Protein AF-A0A2V6MSH1-F1 (afdb_monomer_lite)

Sequence (166 aa):
IELVVDKIVDLVSDIAHSAEVSGLLFCRCKALLRRPEATLDPEPKINSFGDVYLERKGWHQIWIHQFLRVKVLRFLFGQMPERIASAKLMDALKDQVPKLPEHRLFVTRENFAIFGESTHKGTINRNCYESIKRTKIELPKWFQKPNDKYVTLGKLEGQSITTQSR

Foldseek 3Di:
DAFLVVVVVVVVVQVVPDQQEQFEAQFDFDCCVPPVVQFWDPDWDATPVRWTKTWTQFCVPVVRTPDGHVVVVCQQVVQDDPDDPDPVVSVVSRVVDGDDNSNTYIYTPFHRDKDWDQDDPPAGAPQNQVVCVVDPDDDDPRHPDHDDDTGITHDHPPDDPPPPDD

Radius of gyration: 17.33 Å; chains: 1; bounding box: 47×41×42 Å

Secondary structure (DSSP, 8-state):
-EE-HHHHHHHHHHHHH-SS--EEES---THHHH-HHHHEEEEEEE-TTSPEEEEESS-TTGGG-SEE-HHHHHHHHHTS-S--S-GGGHHHHGGGSPPPTTS-EEEESS--EEEEP-EETTEEPHHHHHHHHTTTPPPPGGGSS--S---EE---TT--------

Structure (mmCIF, N/CA/C/O backbone):
data_AF-A0A2V6MSH1-F1
#
_entry.id   AF-A0A2V6MSH1-F1
#
loop_
_atom_site.group_PDB
_atom_site.id
_atom_site.type_symbol
_atom_site.label_atom_id
_atom_site.label_alt_id
_atom_site.label_comp_id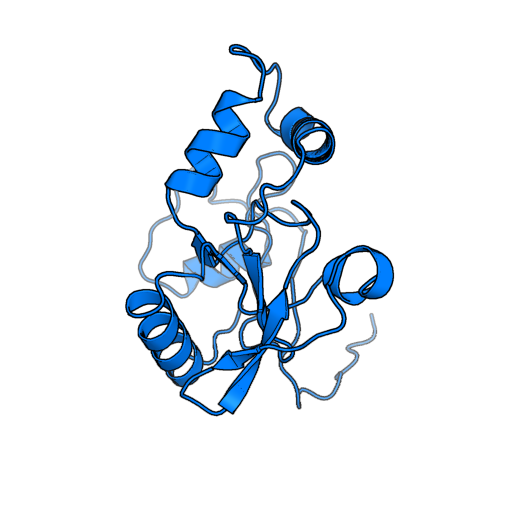
_atom_site.label_asym_id
_atom_site.label_entity_id
_atom_site.label_seq_id
_atom_site.pdbx_PDB_ins_code
_atom_site.Cartn_x
_atom_site.Cartn_y
_atom_site.Cartn_z
_atom_site.occupancy
_atom_site.B_iso_or_equiv
_atom_site.auth_seq_id
_atom_site.auth_comp_id
_atom_site.auth_asym_id
_atom_site.auth_atom_id
_atom_site.pdbx_PDB_model_num
ATOM 1 N N . ILE A 1 1 ? 8.587 -12.124 4.851 1.00 83.56 1 ILE A N 1
ATOM 2 C CA . ILE A 1 1 ? 7.269 -11.634 4.390 1.00 83.56 1 ILE A CA 1
ATOM 3 C C . ILE A 1 1 ? 6.270 -12.293 5.307 1.00 83.56 1 ILE A C 1
ATOM 5 O O . ILE A 1 1 ? 6.360 -13.503 5.471 1.00 83.56 1 ILE A O 1
ATOM 9 N N . GLU A 1 2 ? 5.450 -11.504 5.981 1.00 88.56 2 GLU A N 1
ATOM 10 C CA . GLU A 1 2 ? 4.652 -11.964 7.117 1.00 88.56 2 GLU A CA 1
ATOM 11 C C . GLU A 1 2 ? 3.360 -11.156 7.191 1.00 88.56 2 GLU A C 1
ATOM 13 O O . GLU A 1 2 ? 3.366 -9.973 6.851 1.00 88.56 2 GLU A O 1
ATOM 18 N N . LEU A 1 3 ? 2.269 -11.800 7.598 1.00 90.44 3 LEU A N 1
ATOM 19 C CA . LEU A 1 3 ? 0.938 -11.216 7.717 1.00 90.44 3 LEU A CA 1
ATOM 20 C C . LEU A 1 3 ? 0.320 -11.692 9.032 1.00 90.44 3 LEU A C 1
ATOM 22 O O . LEU A 1 3 ? 0.311 -12.894 9.296 1.00 90.44 3 LEU A O 1
ATOM 26 N N . VAL A 1 4 ? -0.236 -10.775 9.820 1.00 94.50 4 VAL A N 1
ATOM 27 C CA . VAL A 1 4 ? -1.077 -11.128 10.969 1.00 94.50 4 VAL A CA 1
ATOM 28 C C . VAL A 1 4 ? -2.474 -11.430 10.425 1.00 94.50 4 VAL A C 1
ATOM 30 O O . VAL A 1 4 ? -3.284 -10.525 10.248 1.00 94.50 4 VAL A O 1
ATOM 33 N N . VAL A 1 5 ? -2.710 -12.693 10.053 1.00 93.00 5 VAL A N 1
ATOM 34 C CA . VAL A 1 5 ? -3.866 -13.108 9.233 1.00 93.00 5 VAL A CA 1
ATOM 35 C C . VAL A 1 5 ? -5.197 -12.699 9.857 1.00 93.00 5 VAL A C 1
ATOM 37 O O . VAL A 1 5 ? -5.982 -12.043 9.179 1.00 93.00 5 VAL A O 1
ATOM 40 N N . ASP A 1 6 ? -5.413 -13.006 11.137 1.00 94.25 6 ASP A N 1
ATOM 41 C CA . ASP A 1 6 ? -6.670 -12.690 11.830 1.00 94.25 6 ASP A CA 1
ATOM 42 C C . ASP A 1 6 ? -6.953 -11.185 11.802 1.00 94.25 6 ASP A C 1
ATOM 44 O O . ASP A 1 6 ? -8.041 -10.751 11.435 1.00 94.25 6 ASP A O 1
ATOM 48 N N . LYS A 1 7 ? -5.917 -10.369 12.033 1.00 94.81 7 LYS A N 1
ATOM 49 C CA . LYS A 1 7 ? -6.028 -8.912 11.928 1.00 94.81 7 LYS A CA 1
ATOM 50 C C . LYS A 1 7 ? -6.353 -8.446 10.518 1.00 94.81 7 LYS A C 1
ATOM 52 O O . LYS A 1 7 ? -7.159 -7.544 10.350 1.00 94.81 7 LYS A O 1
ATOM 57 N N . ILE A 1 8 ? -5.769 -9.045 9.485 1.00 94.19 8 ILE A N 1
ATOM 58 C CA . ILE A 1 8 ? -6.109 -8.677 8.104 1.00 94.19 8 ILE A CA 1
ATOM 59 C C . ILE A 1 8 ? -7.569 -9.009 7.787 1.00 94.19 8 ILE A C 1
ATOM 61 O O . ILE A 1 8 ? -8.213 -8.230 7.088 1.00 94.19 8 ILE A O 1
ATOM 65 N N . VAL A 1 9 ? -8.097 -10.123 8.296 1.00 95.31 9 VAL A N 1
ATOM 66 C CA . VAL A 1 9 ? -9.512 -10.480 8.122 1.00 95.31 9 VAL A CA 1
ATOM 67 C C . VAL A 1 9 ? -10.416 -9.425 8.763 1.00 95.31 9 VAL A C 1
ATOM 69 O O . VAL A 1 9 ? -11.319 -8.932 8.085 1.00 95.31 9 VAL A O 1
ATOM 72 N N . ASP A 1 10 ? -10.126 -9.011 9.998 1.00 95.69 10 ASP A N 1
ATOM 73 C CA . ASP A 1 10 ? -10.863 -7.944 10.692 1.00 95.69 10 ASP A CA 1
ATOM 74 C C . ASP A 1 10 ? -10.828 -6.627 9.898 1.00 95.69 10 ASP A C 1
ATOM 76 O O . ASP A 1 10 ? -11.868 -6.042 9.586 1.00 95.69 10 ASP A O 1
ATOM 80 N N . LEU A 1 11 ? -9.633 -6.200 9.472 1.00 95.81 11 LEU A N 1
ATOM 81 C CA . LEU A 1 11 ? -9.436 -4.975 8.689 1.00 95.81 11 LEU A CA 1
ATOM 82 C C . LEU A 1 11 ? -10.195 -5.014 7.354 1.00 95.81 11 LEU A C 1
ATOM 84 O O . LEU A 1 11 ? -10.797 -4.019 6.952 1.00 95.81 11 LEU A O 1
ATOM 88 N N . VAL A 1 12 ? -10.175 -6.151 6.650 1.00 94.44 12 VAL A N 1
ATOM 89 C CA . VAL A 1 12 ? -10.900 -6.327 5.381 1.00 94.44 12 VAL A CA 1
ATOM 90 C C . VAL A 1 12 ? -12.414 -6.336 5.602 1.00 94.44 12 VAL A C 1
ATOM 92 O O . VAL A 1 12 ? -13.150 -5.772 4.790 1.00 94.44 12 VAL A O 1
ATOM 95 N N . SER A 1 13 ? -12.886 -6.932 6.698 1.00 94.50 13 SER A N 1
ATOM 96 C CA . SER A 1 13 ? -14.301 -6.912 7.068 1.00 94.50 13 SER A CA 1
ATOM 97 C C . SER A 1 13 ? -14.781 -5.484 7.344 1.00 94.50 13 SER A C 1
ATOM 99 O O . SER A 1 13 ? -15.786 -5.048 6.781 1.00 94.50 13 SER A O 1
ATOM 101 N N . ASP A 1 14 ? -14.024 -4.708 8.122 1.00 94.81 14 ASP A N 1
ATOM 102 C CA . ASP A 1 14 ? -14.345 -3.313 8.448 1.00 94.81 14 ASP A CA 1
ATOM 103 C C . ASP A 1 14 ? -14.459 -2.433 7.188 1.00 94.81 14 ASP A C 1
ATOM 105 O O . ASP A 1 14 ? -15.465 -1.753 6.964 1.00 94.81 14 ASP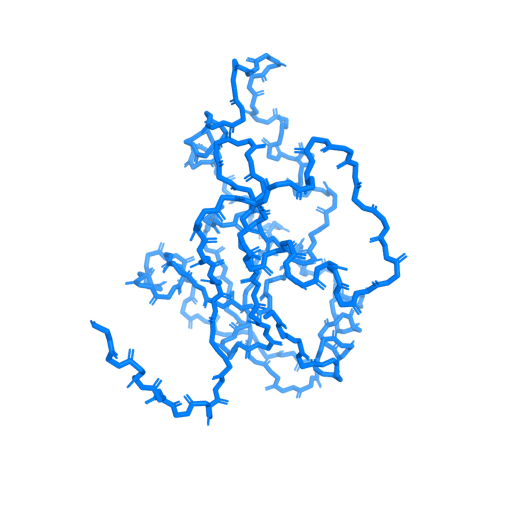 A O 1
ATOM 109 N N . ILE A 1 15 ? -13.464 -2.496 6.295 1.00 93.88 15 ILE A N 1
ATOM 110 C CA . ILE A 1 15 ? -13.449 -1.663 5.080 1.00 93.88 15 ILE A CA 1
ATOM 111 C C . ILE A 1 15 ? -14.490 -2.088 4.039 1.00 93.88 15 ILE A C 1
ATOM 113 O O . ILE A 1 15 ? -14.940 -1.243 3.260 1.00 93.88 15 ILE A O 1
ATOM 117 N N . ALA A 1 16 ? -14.892 -3.363 4.013 1.00 90.38 16 ALA A N 1
ATOM 118 C CA . ALA A 1 16 ? -15.953 -3.834 3.126 1.00 90.38 16 ALA A CA 1
ATOM 119 C C . ALA A 1 16 ? -17.297 -3.154 3.445 1.00 90.38 16 ALA A C 1
ATOM 121 O O . ALA A 1 16 ? -18.044 -2.818 2.524 1.00 90.38 16 ALA A O 1
ATOM 122 N N . HIS A 1 17 ? -17.552 -2.872 4.726 1.00 90.44 17 HIS A N 1
ATOM 123 C CA . HIS A 1 17 ? -18.767 -2.209 5.207 1.00 90.44 17 HIS A CA 1
ATOM 124 C C . HIS A 1 17 ? -18.642 -0.676 5.287 1.00 90.44 17 HIS A C 1
ATOM 126 O O . HIS A 1 17 ? -19.638 0.020 5.478 1.00 90.44 17 HIS A O 1
ATOM 132 N N . SER A 1 18 ? -17.441 -0.118 5.100 1.00 91.44 18 SER A N 1
ATOM 133 C CA . SER A 1 18 ? -17.210 1.328 5.153 1.00 91.44 18 SER A CA 1
ATOM 134 C C . SER A 1 18 ? -17.370 2.006 3.788 1.00 91.44 18 SER A C 1
ATOM 136 O O . SER A 1 18 ? -16.560 1.812 2.877 1.00 91.44 18 SER A O 1
ATOM 138 N N . ALA A 1 19 ? -18.370 2.882 3.653 1.00 89.06 19 ALA A N 1
ATOM 139 C CA . ALA A 1 19 ? -18.552 3.715 2.458 1.00 89.06 19 ALA A CA 1
ATOM 140 C C . ALA A 1 19 ? -17.482 4.820 2.317 1.00 89.06 19 ALA A C 1
ATOM 142 O O . ALA A 1 19 ? -17.189 5.271 1.208 1.00 89.06 19 ALA A O 1
ATOM 143 N N . GLU A 1 20 ? -16.879 5.242 3.431 1.00 92.50 20 GLU A N 1
ATOM 144 C CA . GLU A 1 20 ? -15.921 6.351 3.473 1.00 92.50 20 GLU A CA 1
ATOM 145 C C . GLU A 1 20 ? -14.505 5.927 3.069 1.00 92.50 20 GLU A C 1
ATOM 147 O O . GLU A 1 20 ? -13.778 6.689 2.427 1.00 92.50 20 GLU A O 1
ATOM 152 N N . VAL A 1 21 ? -14.095 4.709 3.442 1.00 95.44 21 VAL A N 1
ATOM 153 C CA . VAL A 1 21 ? -12.734 4.220 3.202 1.00 95.44 21 VAL A CA 1
ATOM 154 C C . VAL A 1 21 ? -12.560 3.877 1.727 1.00 95.44 21 VAL A C 1
ATOM 156 O O . VAL A 1 21 ? -13.215 2.991 1.173 1.00 95.44 21 VAL A O 1
ATOM 159 N N . SER A 1 22 ? -11.634 4.579 1.078 1.00 96.81 22 SER A N 1
ATOM 160 C CA . SER A 1 22 ? -11.302 4.369 -0.331 1.00 96.81 22 SER A CA 1
ATOM 161 C C . SER A 1 22 ? -10.024 3.562 -0.531 1.00 96.81 22 SER A C 1
ATOM 163 O O . SER A 1 22 ? -9.821 3.024 -1.616 1.00 96.81 22 SER A O 1
ATOM 165 N N . GLY A 1 23 ? -9.186 3.428 0.492 1.00 96.06 23 GLY A N 1
ATOM 166 C CA . GLY A 1 23 ? -8.026 2.545 0.475 1.00 96.06 23 GLY A CA 1
ATOM 167 C C . GLY A 1 23 ? -7.448 2.352 1.869 1.00 96.06 23 GLY A C 1
ATOM 168 O O . GLY A 1 23 ? -7.558 3.248 2.704 1.00 96.06 23 GLY A O 1
ATOM 169 N N . LEU A 1 24 ? -6.834 1.194 2.101 1.00 96.25 24 LEU A N 1
ATOM 170 C CA . LEU A 1 24 ? -6.178 0.851 3.357 1.00 96.25 24 LEU A CA 1
ATOM 171 C C . LEU A 1 24 ? -4.852 0.131 3.082 1.00 96.25 24 LEU A C 1
ATOM 173 O O . LEU A 1 24 ? -4.772 -0.801 2.274 1.00 96.25 24 LEU A O 1
ATOM 177 N N . LEU A 1 25 ? -3.808 0.602 3.757 1.00 95.62 25 LEU A N 1
ATOM 178 C CA . LEU A 1 25 ? -2.484 -0.006 3.813 1.00 95.62 25 LEU A CA 1
ATOM 179 C C . LEU A 1 25 ? -2.272 -0.582 5.222 1.00 95.62 25 LEU A C 1
ATOM 181 O O . LEU A 1 25 ? -2.431 0.134 6.206 1.00 95.62 25 LEU A O 1
ATOM 185 N N . PHE A 1 26 ? -1.887 -1.854 5.329 1.00 94.50 26 PHE A N 1
ATOM 186 C CA . PHE A 1 26 ? -1.754 -2.554 6.625 1.00 94.50 26 PHE A CA 1
ATOM 187 C C . PHE A 1 26 ? -0.393 -2.340 7.309 1.00 94.50 26 PHE A C 1
ATOM 189 O O . PHE A 1 26 ? -0.037 -3.034 8.264 1.00 94.50 26 PHE A O 1
ATOM 196 N N . CYS A 1 27 ? 0.429 -1.449 6.753 1.00 92.62 27 CYS A N 1
ATOM 197 C CA . CYS A 1 27 ? 1.778 -1.199 7.228 1.00 92.62 27 CYS A CA 1
ATOM 198 C C . CYS A 1 27 ? 2.271 0.208 6.869 1.00 92.62 27 CYS A C 1
ATOM 200 O O . CYS A 1 27 ? 2.377 0.574 5.694 1.00 92.62 27 CYS A O 1
ATOM 202 N N . ARG A 1 28 ? 2.708 0.967 7.876 1.00 91.81 28 ARG A N 1
ATOM 203 C CA . ARG A 1 28 ? 3.498 2.186 7.681 1.00 91.81 28 ARG A CA 1
ATOM 204 C C . ARG A 1 28 ? 4.948 1.840 7.371 1.00 91.81 28 ARG A C 1
ATOM 206 O O . ARG A 1 28 ? 5.635 1.133 8.106 1.00 91.81 28 ARG A O 1
ATOM 213 N N . CYS A 1 29 ? 5.454 2.411 6.286 1.00 90.75 29 CYS A N 1
ATOM 214 C CA . CYS A 1 29 ? 6.861 2.325 5.914 1.00 90.75 29 CYS A CA 1
ATOM 215 C C . CYS A 1 29 ? 7.293 3.588 5.160 1.00 90.75 29 CYS A C 1
ATOM 217 O O . CYS A 1 29 ? 6.465 4.428 4.833 1.00 90.75 29 CYS A O 1
ATOM 219 N N . LYS A 1 30 ? 8.593 3.736 4.877 1.00 90.62 30 LYS A N 1
ATOM 220 C CA . LYS A 1 30 ? 9.156 4.855 4.092 1.00 90.62 30 LYS A CA 1
ATOM 221 C C . LYS A 1 30 ? 8.616 6.224 4.556 1.00 90.62 30 LYS A C 1
ATOM 223 O O . LYS A 1 30 ? 8.806 6.574 5.716 1.00 90.62 30 LYS A O 1
ATOM 228 N N . ALA A 1 31 ? 8.000 7.009 3.670 1.00 91.06 31 ALA A N 1
ATOM 229 C CA . ALA A 1 31 ? 7.582 8.381 3.954 1.00 91.06 31 ALA A CA 1
ATOM 230 C C . ALA A 1 31 ? 6.499 8.458 5.040 1.00 91.06 31 ALA A C 1
ATOM 232 O O . ALA A 1 31 ? 6.593 9.333 5.893 1.00 91.06 31 ALA A O 1
ATOM 233 N N . LEU A 1 32 ? 5.564 7.501 5.068 1.00 92.12 32 LEU A N 1
ATOM 234 C CA . LEU A 1 32 ? 4.507 7.435 6.086 1.00 92.12 32 LEU A CA 1
ATOM 235 C C . LEU A 1 32 ? 5.050 7.166 7.500 1.00 92.12 32 LEU A C 1
ATOM 237 O O . LEU A 1 32 ? 4.367 7.438 8.481 1.00 92.12 32 LEU A O 1
ATOM 241 N N . LEU A 1 33 ? 6.271 6.626 7.609 1.00 91.25 33 LEU A N 1
ATOM 242 C CA . LEU A 1 33 ? 6.961 6.409 8.883 1.00 91.25 33 LEU A CA 1
ATOM 243 C C . LEU A 1 33 ? 7.966 7.525 9.207 1.00 91.25 33 LEU A C 1
ATOM 245 O O . LEU A 1 33 ? 8.097 7.916 10.357 1.00 91.25 33 LEU A O 1
ATOM 249 N N . ARG A 1 34 ? 8.707 8.013 8.203 1.00 92.38 34 ARG A N 1
ATOM 250 C CA . ARG A 1 34 ? 9.808 8.975 8.389 1.00 92.38 34 ARG A CA 1
ATOM 251 C C . ARG A 1 34 ? 9.357 10.433 8.454 1.00 92.38 34 ARG A C 1
ATOM 253 O O . ARG A 1 34 ? 10.111 11.247 8.966 1.00 92.38 34 ARG A O 1
ATOM 260 N N . ARG A 1 35 ? 8.209 10.756 7.851 1.00 94.25 35 ARG A N 1
ATOM 261 C CA . ARG A 1 35 ? 7.639 12.112 7.779 1.00 94.25 35 ARG A CA 1
ATOM 262 C C . ARG A 1 35 ? 6.115 12.080 7.970 1.00 94.25 35 ARG A C 1
ATOM 264 O O . ARG A 1 35 ? 5.375 12.474 7.059 1.00 94.25 35 ARG A O 1
ATOM 271 N N . PRO A 1 36 ? 5.610 11.502 9.073 1.00 94.31 36 PRO A N 1
ATOM 272 C CA . PRO A 1 36 ? 4.174 11.380 9.309 1.00 94.31 36 PRO A CA 1
ATOM 273 C C . PRO A 1 36 ? 3.471 12.743 9.297 1.00 94.31 36 PRO A C 1
ATOM 275 O O . PRO A 1 36 ? 2.421 12.869 8.687 1.00 94.31 36 PRO A O 1
ATOM 278 N N . GLU A 1 37 ? 4.078 13.795 9.837 1.00 95.44 37 GLU A N 1
ATOM 279 C CA . GLU A 1 37 ? 3.537 15.158 9.852 1.00 95.44 37 GLU A CA 1
ATOM 280 C C . GLU A 1 37 ? 3.247 15.712 8.448 1.00 95.44 37 GLU A C 1
ATOM 282 O O . GLU A 1 37 ? 2.232 16.379 8.228 1.00 95.44 37 GLU A O 1
ATOM 287 N N . ALA A 1 38 ? 4.096 15.380 7.473 1.00 94.56 38 ALA A N 1
ATOM 288 C CA . ALA A 1 38 ? 3.938 15.809 6.087 1.00 94.56 38 ALA A CA 1
ATOM 289 C C . ALA A 1 38 ? 2.994 14.905 5.277 1.00 94.56 38 ALA A C 1
ATOM 291 O O . ALA A 1 38 ? 2.549 15.294 4.200 1.00 94.56 38 ALA A O 1
ATOM 292 N N . THR A 1 39 ? 2.711 13.687 5.746 1.00 95.31 39 THR A N 1
ATOM 293 C CA . THR A 1 39 ? 2.070 12.646 4.921 1.00 95.31 39 THR A CA 1
ATOM 294 C C . THR A 1 39 ? 0.765 12.096 5.489 1.00 95.31 39 THR A C 1
ATOM 296 O O . THR A 1 39 ? -0.023 11.521 4.733 1.00 95.31 39 THR A O 1
ATOM 299 N N . LEU A 1 40 ? 0.514 12.306 6.779 1.00 97.19 40 LEU A N 1
ATOM 300 C CA . LEU A 1 40 ? -0.638 11.828 7.529 1.00 97.19 40 LEU A CA 1
ATOM 301 C C . LEU A 1 40 ? -1.379 12.992 8.178 1.00 97.19 40 LEU A C 1
ATOM 303 O O . LEU A 1 40 ? -0.766 13.969 8.620 1.00 97.19 40 LEU A O 1
ATOM 307 N N . ASP A 1 41 ? -2.696 12.868 8.237 1.00 96.12 41 ASP A N 1
ATOM 308 C CA . ASP A 1 41 ? -3.527 13.714 9.077 1.00 96.12 41 ASP A CA 1
ATOM 309 C C . ASP A 1 41 ? -3.371 13.296 10.546 1.00 96.12 41 ASP A C 1
ATOM 311 O O . ASP A 1 41 ? -3.251 12.102 10.839 1.00 96.12 41 ASP A O 1
ATOM 315 N N . PRO A 1 42 ? -3.312 14.269 11.473 1.00 92.19 42 PRO A N 1
ATOM 316 C CA . PRO A 1 42 ? -3.068 13.986 12.883 1.00 92.19 42 PRO A CA 1
ATOM 317 C C . PRO A 1 42 ? -4.277 13.350 13.577 1.00 92.19 42 PRO A C 1
ATOM 319 O O . PRO A 1 42 ? -4.094 12.702 14.603 1.00 92.19 42 PRO A O 1
ATOM 322 N N . GLU A 1 43 ? -5.482 13.526 13.028 1.00 95.31 43 GLU A N 1
ATOM 323 C CA . GLU A 1 43 ? -6.717 13.021 13.621 1.00 95.31 43 GLU A CA 1
ATOM 324 C C . GLU A 1 43 ? -6.899 11.526 13.300 1.00 95.31 43 GLU A C 1
ATOM 326 O O . GLU A 1 43 ? -7.043 11.158 12.125 1.00 95.31 43 GLU A O 1
ATOM 331 N N . PRO A 1 44 ? -6.879 10.640 14.311 1.00 95.69 44 PRO A N 1
ATOM 332 C CA . PRO A 1 44 ? -7.061 9.215 14.094 1.00 95.69 44 PRO A CA 1
ATOM 333 C C . PRO A 1 44 ? -8.533 8.863 13.850 1.00 95.69 44 PRO A C 1
ATOM 335 O O . PRO A 1 44 ? -9.442 9.433 14.447 1.00 95.69 44 PRO A O 1
ATOM 338 N N . LYS A 1 45 ? -8.772 7.829 13.042 1.00 95.19 45 LYS A N 1
ATOM 339 C CA . LYS A 1 45 ? -10.066 7.136 12.965 1.00 95.19 45 LYS A CA 1
ATOM 340 C C . LYS A 1 45 ? -9.926 5.779 13.644 1.00 95.19 45 LYS A C 1
ATOM 342 O O . LYS A 1 45 ? -9.028 5.020 13.298 1.00 95.19 45 LYS A O 1
ATOM 347 N N . ILE A 1 46 ? -10.811 5.464 14.581 1.00 96.50 46 ILE A N 1
ATOM 348 C CA . ILE A 1 46 ? -10.868 4.139 15.212 1.00 96.50 46 ILE A CA 1
ATOM 349 C C . ILE A 1 46 ? -11.861 3.281 14.425 1.00 96.50 46 ILE A C 1
ATOM 351 O O . ILE A 1 46 ? -12.951 3.751 14.087 1.00 96.50 46 ILE A O 1
ATOM 355 N N . ASN A 1 47 ? -11.462 2.060 14.075 1.00 94.56 47 ASN A N 1
ATOM 356 C CA . ASN A 1 47 ? -12.320 1.114 13.363 1.00 94.56 47 ASN A CA 1
ATOM 357 C C . ASN A 1 47 ? -13.263 0.358 14.323 1.00 94.56 47 ASN A C 1
ATOM 359 O O . ASN A 1 47 ? -13.208 0.529 15.542 1.00 94.56 47 ASN A O 1
ATOM 363 N N . SER A 1 48 ? -14.120 -0.508 13.781 1.00 93.94 48 SER A N 1
ATOM 364 C CA . SER A 1 48 ? -15.056 -1.317 14.584 1.00 93.94 48 SER A CA 1
ATOM 365 C C . SER A 1 48 ? -14.390 -2.335 15.530 1.00 93.94 48 SER A C 1
ATOM 367 O O . SER A 1 48 ? -15.034 -2.812 16.462 1.00 93.94 48 SER A O 1
ATOM 369 N N . PHE A 1 49 ? -13.101 -2.620 15.337 1.00 94.69 49 PHE A N 1
ATOM 370 C CA . PHE A 1 49 ? -12.291 -3.561 16.118 1.00 94.69 49 PHE A CA 1
ATOM 371 C C . PHE A 1 49 ? -11.322 -2.869 17.097 1.00 94.69 49 PHE A C 1
ATOM 373 O O . PHE A 1 49 ? -10.555 -3.539 17.788 1.00 94.69 49 PHE A O 1
ATOM 380 N N . GLY A 1 50 ? -11.351 -1.534 17.179 1.00 95.19 50 GLY A N 1
ATOM 381 C CA . GLY A 1 50 ? -10.475 -0.744 18.046 1.00 95.19 50 GLY A CA 1
ATOM 382 C C . GLY A 1 50 ? -9.081 -0.441 17.478 1.00 95.19 50 GLY A C 1
ATOM 383 O O . GLY A 1 50 ? -8.278 0.183 18.172 1.00 95.19 50 GLY A O 1
ATOM 384 N N . ASP A 1 51 ? -8.774 -0.834 16.238 1.00 95.50 51 ASP A N 1
ATOM 385 C CA . ASP A 1 51 ? -7.516 -0.461 15.589 1.00 95.50 51 ASP A CA 1
ATOM 386 C C . ASP A 1 51 ? -7.560 0.997 15.108 1.00 95.50 51 ASP A C 1
ATOM 388 O O . ASP A 1 51 ? -8.611 1.546 14.754 1.00 95.50 51 ASP A O 1
ATOM 392 N N . VAL A 1 52 ? -6.387 1.631 15.064 1.00 96.62 52 VAL A N 1
ATOM 393 C CA . VAL A 1 52 ? -6.256 3.041 14.690 1.00 96.62 52 VAL A CA 1
ATOM 394 C C . VAL A 1 52 ? -5.830 3.178 13.235 1.00 96.62 52 VAL A C 1
ATOM 396 O O . VAL A 1 52 ? -4.778 2.687 12.819 1.00 96.62 52 VAL A O 1
ATOM 399 N N . TYR A 1 53 ? -6.619 3.920 12.467 1.00 97.06 53 TYR A N 1
ATOM 400 C CA . TYR A 1 53 ? -6.307 4.345 11.111 1.00 97.06 53 TYR A CA 1
ATOM 401 C C . TYR A 1 53 ? -5.858 5.802 11.099 1.00 97.06 53 TYR A C 1
ATOM 403 O O . TYR A 1 53 ? -6.469 6.669 11.723 1.00 97.06 53 TYR A O 1
ATOM 411 N N . LEU A 1 54 ? -4.809 6.074 10.330 1.00 97.56 54 LEU A N 1
ATOM 412 C CA . LEU A 1 54 ? -4.310 7.416 10.063 1.00 97.56 54 LEU A CA 1
ATOM 413 C C . LEU A 1 54 ? -4.620 7.760 8.610 1.00 97.56 54 LEU A C 1
ATOM 415 O O . LEU A 1 54 ? -4.221 7.026 7.696 1.00 97.56 54 LEU A O 1
ATOM 419 N N . GLU A 1 55 ? -5.363 8.846 8.396 1.00 97.69 55 GLU A N 1
ATOM 420 C CA . GLU A 1 55 ? -5.664 9.308 7.044 1.00 97.69 55 GLU A CA 1
ATOM 421 C C . GLU A 1 55 ? -4.397 9.858 6.386 1.00 97.69 55 GLU A C 1
ATOM 423 O O . GLU A 1 55 ? -3.525 10.444 7.024 1.00 97.69 55 GLU A O 1
ATOM 428 N N . ARG A 1 56 ? -4.265 9.621 5.085 1.00 96.81 56 ARG A N 1
ATOM 429 C CA . ARG A 1 56 ? -3.151 10.095 4.279 1.00 96.81 56 ARG A CA 1
ATOM 430 C C . ARG A 1 56 ? -3.525 11.357 3.535 1.00 96.81 56 ARG A C 1
ATOM 432 O O . ARG A 1 56 ? -4.508 11.383 2.792 1.00 96.81 56 ARG A O 1
ATOM 439 N N . LYS A 1 57 ? -2.624 12.336 3.609 1.00 95.44 57 LYS A N 1
ATOM 440 C CA . LYS A 1 57 ? -2.740 13.637 2.939 1.00 95.44 57 LYS A CA 1
ATOM 441 C C . LYS A 1 57 ? -2.621 13.547 1.418 1.00 95.44 57 LYS A C 1
ATOM 443 O O . LYS A 1 57 ? -3.167 14.379 0.705 1.00 95.44 57 LYS A O 1
ATOM 448 N N . GLY A 1 58 ? -1.952 12.515 0.900 1.00 94.00 58 GLY A N 1
ATOM 449 C CA . GLY A 1 58 ? -1.717 12.370 -0.537 1.00 94.00 58 GLY A CA 1
ATOM 450 C C . GLY A 1 58 ? -1.378 10.954 -1.000 1.00 94.00 58 GLY A C 1
ATOM 451 O O . GLY A 1 58 ? -1.636 9.944 -0.334 1.00 94.00 58 GLY A O 1
ATOM 452 N N . TRP A 1 59 ? -0.755 10.876 -2.173 1.00 95.50 59 TRP A N 1
ATOM 453 C CA . TRP A 1 59 ? -0.538 9.632 -2.921 1.00 95.50 59 TRP A CA 1
ATOM 454 C C . TRP A 1 59 ? 0.745 8.885 -2.563 1.00 95.50 59 TRP A C 1
ATOM 456 O O . TRP A 1 59 ? 1.105 7.912 -3.233 1.00 95.50 59 TRP A O 1
ATOM 466 N N . HIS A 1 60 ? 1.454 9.306 -1.512 1.00 91.81 60 HIS A N 1
ATOM 467 C CA . HIS A 1 60 ? 2.650 8.605 -1.061 1.00 91.81 60 HIS A CA 1
ATOM 468 C C . HIS A 1 60 ? 2.349 7.121 -0.853 1.00 91.81 60 HIS A C 1
ATOM 470 O O . HIS A 1 60 ? 1.480 6.759 -0.068 1.00 91.81 60 HIS A O 1
ATOM 476 N N . GLN A 1 61 ? 3.093 6.271 -1.566 1.00 91.00 61 GLN A N 1
ATOM 477 C CA . GLN A 1 61 ? 2.970 4.813 -1.489 1.00 91.00 61 GLN A CA 1
ATOM 478 C C . GLN A 1 61 ? 1.633 4.261 -2.020 1.00 91.00 61 GLN A C 1
ATOM 480 O O . GLN A 1 61 ? 1.215 3.170 -1.642 1.00 91.00 61 GLN A O 1
ATOM 485 N N . ILE A 1 62 ? 0.994 4.967 -2.965 1.00 94.06 62 ILE A N 1
ATOM 486 C CA . ILE A 1 62 ? -0.218 4.494 -3.656 1.00 94.06 62 ILE A CA 1
ATOM 487 C C . ILE A 1 62 ? -0.069 3.113 -4.310 1.00 94.06 62 ILE A C 1
ATOM 489 O O . ILE A 1 62 ? -0.994 2.311 -4.264 1.00 94.06 62 ILE A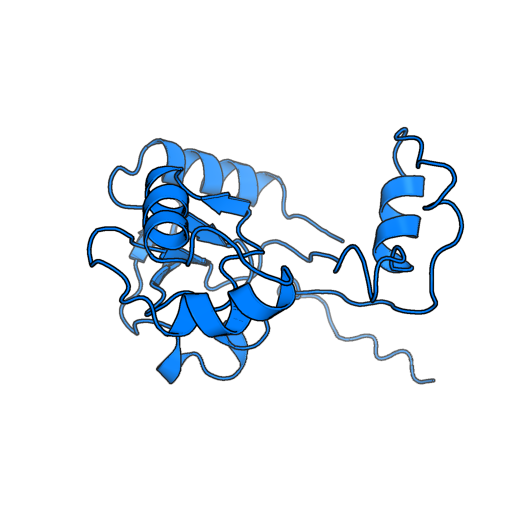 O 1
ATOM 493 N N . TRP A 1 63 ? 1.121 2.767 -4.793 1.00 91.75 63 TRP A N 1
ATOM 494 C CA . TRP A 1 63 ? 1.360 1.506 -5.505 1.00 91.75 63 TRP A CA 1
ATOM 495 C C . TRP A 1 63 ? 1.438 0.253 -4.629 1.00 91.75 63 TRP A C 1
ATOM 4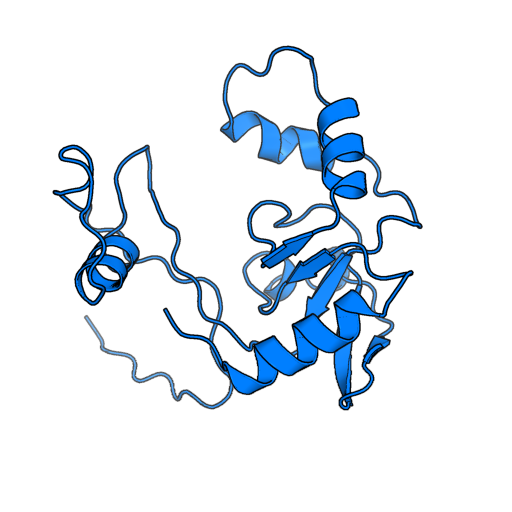97 O O . TRP A 1 63 ? 1.480 -0.845 -5.168 1.00 91.75 63 TRP A O 1
ATOM 507 N N . ILE A 1 64 ? 1.475 0.393 -3.300 1.00 90.12 64 ILE A N 1
ATOM 508 C CA . ILE A 1 64 ? 1.615 -0.751 -2.382 1.00 90.12 64 ILE A CA 1
ATOM 509 C C . ILE A 1 64 ? 0.375 -0.988 -1.514 1.00 90.12 64 ILE A C 1
ATOM 511 O O . ILE A 1 64 ? 0.495 -1.591 -0.452 1.00 90.12 64 ILE A O 1
ATOM 515 N N . HIS A 1 65 ? -0.798 -0.495 -1.917 1.00 89.69 65 HIS A N 1
ATOM 516 C CA . HIS A 1 65 ? -2.036 -0.740 -1.168 1.00 89.69 65 HIS A CA 1
ATOM 517 C C . HIS A 1 65 ? -2.423 -2.212 -1.201 1.00 89.69 65 HIS A C 1
ATOM 519 O O . HIS A 1 65 ? -2.343 -2.846 -2.249 1.00 89.69 65 HIS A O 1
ATOM 525 N N . GLN A 1 66 ? -2.912 -2.724 -0.072 1.00 90.00 66 GLN A N 1
ATOM 526 C CA . GLN A 1 66 ? -3.559 -4.037 -0.021 1.00 90.00 66 GLN A CA 1
ATOM 527 C C . GLN A 1 66 ? -5.044 -3.923 -0.366 1.00 90.00 66 GLN A C 1
ATOM 529 O O . GLN A 1 66 ? -5.587 -4.805 -1.022 1.00 90.00 66 GLN A O 1
ATOM 534 N N . PHE A 1 67 ? -5.682 -2.810 0.007 1.00 93.81 67 PHE A N 1
ATOM 535 C CA . PHE A 1 67 ? -7.040 -2.487 -0.409 1.00 93.81 67 PHE A CA 1
ATOM 536 C C . PHE A 1 67 ? -7.099 -1.099 -1.039 1.00 93.81 67 PHE A C 1
ATOM 538 O O . PHE A 1 67 ? -6.611 -0.119 -0.470 1.00 93.81 67 PHE A O 1
ATOM 545 N N . LEU A 1 68 ? -7.729 -1.005 -2.208 1.00 95.25 68 LEU A N 1
ATOM 546 C CA . LEU A 1 68 ? -7.957 0.255 -2.903 1.00 95.25 68 LEU A CA 1
ATOM 547 C C . LEU A 1 68 ? -9.219 0.147 -3.760 1.00 95.25 68 LEU A C 1
ATOM 549 O O . LEU A 1 68 ? -9.343 -0.748 -4.595 1.00 95.25 68 LEU A O 1
ATOM 553 N N . ARG A 1 69 ? -10.161 1.074 -3.581 1.00 95.56 69 ARG A N 1
ATOM 554 C CA . ARG A 1 69 ? -11.360 1.152 -4.416 1.00 95.56 69 ARG A CA 1
ATOM 555 C C . ARG A 1 69 ? -10.988 1.628 -5.816 1.00 95.56 69 ARG A C 1
ATOM 557 O O . ARG A 1 69 ? -10.225 2.577 -5.990 1.00 95.56 69 ARG A O 1
ATOM 564 N N . VAL A 1 70 ? -11.632 1.037 -6.821 1.00 95.62 70 VAL A N 1
ATOM 565 C CA . VAL A 1 70 ? -11.392 1.333 -8.245 1.00 95.62 70 VAL A CA 1
ATOM 566 C C . VAL A 1 70 ? -11.568 2.819 -8.581 1.00 95.62 70 VAL A C 1
ATOM 568 O O . VAL A 1 70 ? -10.836 3.331 -9.426 1.00 95.62 70 VAL A O 1
ATOM 571 N N . LYS A 1 71 ? -12.476 3.536 -7.897 1.00 95.69 71 LYS A N 1
ATOM 572 C CA . LYS A 1 71 ? -12.677 4.984 -8.098 1.00 95.69 71 LYS A CA 1
ATOM 573 C C . LYS A 1 71 ? -11.383 5.794 -7.935 1.00 95.69 71 LYS A C 1
ATOM 575 O O . LYS A 1 71 ? -11.139 6.703 -8.721 1.00 95.69 71 LYS A O 1
ATOM 580 N N . VAL A 1 72 ? -10.519 5.401 -6.994 1.00 96.62 72 VAL A N 1
ATOM 581 C CA . VAL A 1 72 ? -9.249 6.091 -6.734 1.00 96.62 72 VAL A CA 1
ATOM 582 C C . VAL A 1 72 ? -8.284 5.908 -7.899 1.00 96.62 72 VAL A C 1
ATOM 584 O O . VAL A 1 72 ? -7.692 6.877 -8.364 1.00 96.62 72 VAL A O 1
ATOM 587 N N . LEU A 1 73 ? -8.154 4.675 -8.400 1.00 95.00 73 LEU A N 1
ATOM 588 C CA . LEU A 1 73 ? -7.302 4.385 -9.554 1.00 95.00 73 LEU A CA 1
ATOM 589 C C . LEU A 1 73 ? -7.816 5.097 -10.804 1.00 95.00 73 LEU A C 1
ATOM 591 O O . LEU A 1 73 ? -7.030 5.738 -11.492 1.00 95.00 73 LEU A O 1
ATOM 595 N N . ARG A 1 74 ? -9.128 5.039 -11.072 1.00 96.94 74 ARG A N 1
ATOM 596 C CA . ARG A 1 74 ? -9.740 5.731 -12.218 1.00 96.94 74 ARG A CA 1
ATOM 597 C C . ARG A 1 74 ? -9.455 7.225 -12.196 1.00 96.94 74 ARG A C 1
ATOM 599 O O . ARG A 1 74 ? -9.063 7.770 -13.219 1.00 96.94 74 ARG A O 1
ATOM 606 N N . PHE A 1 75 ? -9.618 7.862 -11.039 1.00 97.19 75 PHE A N 1
ATOM 607 C CA . PHE A 1 75 ? -9.290 9.270 -10.887 1.00 97.19 75 PHE A CA 1
ATOM 608 C C . PHE A 1 75 ? -7.806 9.526 -11.150 1.00 97.19 75 PHE A C 1
ATOM 610 O O . PHE A 1 75 ? -7.482 10.316 -12.027 1.00 97.19 75 PHE A O 1
ATOM 617 N N . LEU A 1 76 ? -6.911 8.818 -10.453 1.00 95.44 76 LEU A N 1
ATOM 618 C CA . LEU A 1 76 ? -5.474 9.059 -10.558 1.00 95.44 76 LEU A CA 1
ATOM 619 C C . LEU A 1 76 ? -4.963 8.869 -11.994 1.00 95.44 76 LEU A C 1
ATOM 621 O O . LEU A 1 76 ? -4.254 9.731 -12.498 1.00 95.44 76 LEU A O 1
ATOM 625 N N . PHE A 1 77 ? -5.354 7.781 -12.664 1.00 94.69 77 PHE A N 1
ATOM 626 C CA . PHE A 1 77 ? -4.985 7.528 -14.059 1.00 94.69 77 PHE A CA 1
ATOM 627 C C . PHE A 1 77 ? -5.637 8.509 -15.034 1.00 94.69 77 PHE A C 1
ATOM 629 O O . PHE A 1 77 ? -4.994 8.898 -16.001 1.00 94.69 77 PHE A O 1
ATOM 636 N N . GLY A 1 78 ? -6.869 8.954 -14.770 1.00 96.06 78 GLY A N 1
ATOM 637 C CA . GLY A 1 78 ? -7.542 9.964 -15.590 1.00 96.06 78 GLY A CA 1
ATOM 638 C C . GLY A 1 78 ? -6.873 11.342 -15.554 1.00 96.06 78 GLY A C 1
ATOM 639 O O . GLY A 1 78 ? -7.131 12.155 -16.432 1.00 96.06 78 GLY A O 1
ATOM 640 N N . GLN A 1 79 ? -6.014 11.606 -14.564 1.00 95.56 79 GLN A N 1
ATOM 641 C CA . GLN A 1 79 ? -5.199 12.824 -14.490 1.00 95.56 79 GLN A CA 1
ATOM 642 C C . GLN A 1 79 ? -3.814 12.667 -15.138 1.00 95.56 79 GLN A C 1
ATOM 644 O O . GLN A 1 79 ? -3.060 13.635 -15.223 1.00 95.56 79 GLN A O 1
ATOM 649 N N . MET A 1 80 ? -3.438 11.457 -15.561 1.00 94.69 80 MET A N 1
ATOM 650 C CA . MET A 1 80 ? -2.151 11.217 -16.209 1.00 94.69 80 MET A CA 1
ATOM 651 C C . MET A 1 80 ? -2.256 11.377 -17.733 1.00 94.69 80 MET A C 1
ATOM 653 O O . MET A 1 80 ? -3.335 11.199 -18.298 1.00 94.69 80 MET A O 1
ATOM 657 N N . PRO A 1 81 ? -1.140 11.668 -18.429 1.00 94.56 81 PRO A N 1
ATOM 658 C CA . PRO A 1 81 ? -1.110 11.652 -19.887 1.00 94.56 81 PRO A CA 1
ATOM 659 C C . PRO A 1 81 ? -1.512 10.285 -20.444 1.00 94.56 81 PRO A C 1
ATOM 661 O O . PRO A 1 81 ? -1.152 9.251 -19.881 1.00 94.56 81 PRO A O 1
ATOM 664 N N . GLU A 1 82 ? -2.163 10.280 -21.607 1.00 93.69 82 GLU A N 1
ATOM 665 C CA . GLU A 1 82 ? -2.565 9.050 -22.303 1.00 93.69 82 GLU A CA 1
ATOM 666 C C . GLU A 1 82 ? -1.372 8.116 -22.575 1.00 93.69 82 GLU A C 1
ATOM 668 O O . GLU A 1 82 ? -1.489 6.893 -22.506 1.00 93.69 82 GLU A O 1
ATOM 673 N N . ARG A 1 83 ? -0.193 8.692 -22.849 1.00 94.00 83 ARG A N 1
ATOM 674 C CA . ARG A 1 83 ? 1.054 7.951 -23.061 1.00 94.00 83 ARG A CA 1
ATOM 675 C C . ARG A 1 83 ? 2.086 8.327 -22.012 1.00 94.00 83 ARG A C 1
ATOM 677 O O . ARG A 1 83 ? 2.534 9.468 -21.941 1.00 94.00 83 ARG A O 1
ATOM 684 N N . ILE A 1 84 ? 2.523 7.331 -21.249 1.00 93.56 84 ILE A N 1
ATOM 685 C CA . ILE A 1 84 ? 3.588 7.463 -20.256 1.00 93.56 84 ILE A CA 1
ATOM 686 C C . ILE A 1 84 ? 4.784 6.638 -20.733 1.00 93.56 84 ILE A C 1
ATOM 688 O O . ILE A 1 84 ? 4.678 5.427 -20.908 1.00 93.56 84 ILE A O 1
ATOM 692 N N . ALA A 1 85 ? 5.938 7.283 -20.918 1.00 92.00 85 ALA A N 1
ATOM 693 C CA . ALA A 1 85 ? 7.129 6.627 -21.465 1.00 92.00 85 ALA A CA 1
ATOM 694 C C . ALA A 1 85 ? 7.688 5.508 -20.564 1.00 92.00 85 ALA A C 1
ATOM 696 O O . ALA A 1 85 ? 8.349 4.593 -21.047 1.00 92.00 85 ALA A O 1
ATOM 697 N N . SER A 1 86 ? 7.451 5.573 -19.248 1.00 91.69 86 SER A N 1
ATOM 698 C CA . SER A 1 86 ? 7.815 4.498 -18.321 1.00 91.69 86 SER A CA 1
ATOM 699 C C . SER A 1 86 ? 7.005 4.545 -17.027 1.00 91.69 86 SER A C 1
ATOM 701 O O . SER A 1 86 ? 6.665 5.623 -16.540 1.00 91.69 86 SER A O 1
ATOM 703 N N . ALA A 1 87 ? 6.797 3.385 -16.397 1.00 88.31 87 ALA A N 1
ATOM 704 C CA . ALA A 1 87 ? 6.131 3.290 -15.094 1.00 88.31 87 ALA A CA 1
ATOM 705 C C . ALA A 1 87 ? 6.805 4.152 -14.007 1.00 88.31 87 ALA A C 1
ATOM 707 O O . ALA A 1 87 ? 6.131 4.681 -13.130 1.00 88.31 87 ALA A O 1
ATOM 708 N N . LYS A 1 88 ? 8.125 4.370 -14.094 1.00 89.88 88 LYS A N 1
ATOM 709 C CA . LYS A 1 88 ? 8.869 5.213 -13.145 1.00 89.88 88 LYS A CA 1
ATOM 710 C C . LYS A 1 88 ? 8.380 6.666 -13.134 1.00 89.88 88 LYS A C 1
ATOM 712 O O . LYS A 1 88 ? 8.415 7.310 -12.092 1.00 89.88 88 LYS A O 1
ATOM 717 N N . LEU A 1 89 ? 7.913 7.194 -14.267 1.00 93.50 89 LEU A N 1
ATOM 718 C CA . LEU A 1 89 ? 7.408 8.571 -14.336 1.00 93.50 89 LEU A CA 1
ATOM 719 C C . LEU A 1 89 ? 6.123 8.760 -13.521 1.00 93.50 89 LEU A C 1
ATOM 721 O O . LEU A 1 89 ? 5.867 9.858 -13.028 1.00 93.50 89 LEU A O 1
ATOM 725 N N . MET A 1 90 ? 5.352 7.690 -13.314 1.00 94.19 90 MET A N 1
ATOM 726 C CA . MET A 1 90 ? 4.112 7.739 -12.539 1.00 94.19 90 MET A CA 1
ATOM 727 C C . MET A 1 90 ? 4.343 8.130 -11.078 1.00 94.19 90 MET A C 1
ATOM 729 O O . MET A 1 90 ? 3.443 8.691 -10.458 1.00 94.19 90 MET A O 1
ATOM 733 N N . ASP A 1 91 ? 5.540 7.885 -10.533 1.00 91.94 91 ASP A N 1
ATOM 734 C CA . ASP A 1 91 ? 5.886 8.263 -9.160 1.00 91.94 91 ASP A CA 1
ATOM 735 C C . ASP A 1 91 ? 5.899 9.777 -8.951 1.00 91.94 91 ASP A C 1
ATOM 737 O O . ASP A 1 91 ? 5.476 10.239 -7.891 1.00 91.94 91 ASP A O 1
ATOM 741 N N . ALA A 1 92 ? 6.354 10.534 -9.952 1.00 92.69 92 ALA A N 1
ATOM 742 C CA . ALA A 1 92 ? 6.350 11.992 -9.927 1.00 92.69 92 ALA A CA 1
ATOM 743 C C . ALA A 1 92 ? 4.986 12.554 -10.343 1.00 92.69 92 ALA A C 1
ATOM 745 O O . ALA A 1 92 ? 4.498 13.495 -9.724 1.00 92.69 92 ALA A O 1
ATOM 746 N N . LEU A 1 93 ? 4.350 11.957 -11.359 1.00 94.56 93 LEU A N 1
ATOM 747 C CA . LEU A 1 93 ? 3.050 12.413 -11.862 1.00 94.56 93 LEU A CA 1
ATOM 748 C C . LEU A 1 93 ? 1.964 12.333 -10.792 1.00 94.56 93 LEU A C 1
ATOM 750 O O . LEU A 1 93 ? 1.208 13.286 -10.627 1.00 94.56 93 LEU A O 1
ATOM 754 N N . LYS A 1 94 ? 1.911 11.242 -10.015 1.00 94.75 94 LYS A N 1
ATOM 755 C CA . LYS A 1 94 ? 0.906 11.111 -8.951 1.00 94.75 94 LYS A CA 1
ATOM 756 C C . LYS A 1 94 ? 0.981 12.262 -7.943 1.00 94.75 94 LYS A C 1
ATOM 758 O O . LYS A 1 94 ? -0.054 12.679 -7.454 1.00 94.75 94 LYS A O 1
ATOM 763 N N . ASP A 1 95 ? 2.172 12.790 -7.646 1.00 91.50 95 ASP A N 1
ATOM 764 C CA . ASP A 1 95 ? 2.347 13.828 -6.620 1.00 91.50 95 ASP A CA 1
ATOM 765 C C . ASP A 1 95 ? 1.903 15.217 -7.115 1.00 91.50 95 ASP A C 1
ATOM 767 O O . ASP A 1 95 ? 1.761 16.131 -6.310 1.00 91.50 95 ASP A O 1
ATOM 771 N N . GLN A 1 96 ? 1.632 15.367 -8.417 1.00 93.44 96 GLN A N 1
ATOM 772 C CA . GLN A 1 96 ? 1.058 16.579 -9.015 1.00 93.44 96 GLN A CA 1
ATOM 773 C C . GLN A 1 96 ? -0.476 16.564 -9.012 1.00 93.44 96 GLN A C 1
ATOM 775 O O . GLN A 1 96 ? -1.110 17.595 -9.224 1.00 93.44 96 GLN A O 1
ATOM 780 N N . VAL A 1 97 ? -1.086 15.401 -8.778 1.00 94.69 97 VAL A N 1
ATOM 781 C CA . VAL A 1 97 ? -2.539 15.249 -8.747 1.00 94.69 97 VAL A CA 1
ATOM 782 C C . VAL A 1 97 ? -3.052 15.633 -7.356 1.00 94.69 97 VAL A C 1
ATOM 784 O O . VAL A 1 97 ? -2.595 15.055 -6.369 1.00 94.69 97 VAL A O 1
ATOM 787 N N . PRO A 1 98 ? -4.023 16.548 -7.211 1.00 93.62 98 PRO A N 1
ATOM 788 C CA . PRO A 1 98 ? -4.623 16.823 -5.908 1.00 93.62 98 PRO A CA 1
ATOM 789 C C . PRO A 1 98 ? -5.461 15.627 -5.425 1.00 93.62 98 PRO A C 1
ATOM 791 O O . PRO A 1 98 ? -6.237 15.044 -6.184 1.00 93.62 98 PRO A O 1
ATOM 794 N N . LYS A 1 99 ? -5.324 15.247 -4.147 1.00 95.69 99 LYS A N 1
ATOM 795 C CA . LYS A 1 99 ? -6.185 14.226 -3.528 1.00 95.69 99 LYS A CA 1
ATOM 796 C C . LYS A 1 99 ? -7.553 14.825 -3.222 1.00 95.69 99 LYS A C 1
ATOM 798 O O . LYS A 1 99 ? -7.649 15.744 -2.415 1.00 95.69 99 LYS A O 1
ATOM 803 N N . LEU A 1 100 ? -8.602 14.272 -3.832 1.00 96.06 100 LEU A N 1
ATOM 804 C CA . LEU A 1 100 ? -9.975 14.671 -3.528 1.00 96.06 100 LEU A CA 1
ATOM 805 C C . LEU A 1 100 ? -10.363 14.265 -2.091 1.00 96.06 100 LEU A C 1
ATOM 807 O O . LEU A 1 100 ? -9.963 13.176 -1.654 1.00 96.06 100 LEU A O 1
ATOM 811 N N . PRO A 1 101 ? -11.151 15.079 -1.366 1.00 94.69 101 PRO A N 1
ATOM 812 C CA . PRO A 1 101 ? -11.582 14.772 0.001 1.00 94.69 101 PRO A CA 1
ATOM 813 C C . PRO A 1 101 ? -12.271 13.406 0.151 1.00 94.69 101 PRO A C 1
ATOM 815 O O . PRO A 1 101 ? -12.053 12.697 1.127 1.00 94.69 101 PRO A O 1
ATOM 818 N N . GLU A 1 102 ? -13.050 12.981 -0.840 1.00 95.38 102 GLU A N 1
ATOM 819 C CA . GLU A 1 102 ? -13.782 11.711 -0.863 1.00 95.38 102 GLU A CA 1
ATOM 820 C C . GLU A 1 102 ? -12.916 10.487 -1.219 1.00 95.38 102 GLU A C 1
ATOM 822 O O . GLU A 1 102 ? -13.370 9.339 -1.118 1.00 95.38 102 GLU A O 1
ATOM 827 N N . HIS A 1 103 ? -11.664 10.700 -1.638 1.00 96.62 103 HIS A N 1
ATOM 828 C CA . HIS A 1 103 ? -10.662 9.655 -1.860 1.00 96.62 103 HIS A CA 1
ATOM 829 C C . HIS A 1 103 ? -9.844 9.421 -0.588 1.00 96.62 103 HIS A C 1
ATOM 831 O O . HIS A 1 103 ? -8.617 9.532 -0.575 1.00 96.62 103 HIS A O 1
ATOM 837 N N . ARG A 1 104 ? -10.542 9.088 0.501 1.00 96.81 104 ARG A N 1
ATOM 838 C CA . ARG A 1 104 ? -9.945 8.877 1.824 1.00 96.81 104 ARG A CA 1
ATOM 839 C C . ARG A 1 104 ? -9.101 7.606 1.844 1.00 96.81 104 ARG A C 1
ATOM 841 O O . ARG A 1 104 ? -9.623 6.490 1.751 1.00 96.81 104 ARG A O 1
ATOM 848 N N . LEU A 1 105 ? -7.787 7.786 1.919 1.00 97.31 105 LEU A N 1
ATOM 849 C CA . LEU A 1 105 ? -6.801 6.712 1.989 1.00 97.31 105 LEU A CA 1
ATOM 850 C C . LEU A 1 105 ? -6.267 6.623 3.407 1.00 97.31 105 LEU A C 1
ATOM 852 O O . LEU A 1 105 ? -5.836 7.630 3.956 1.00 97.31 105 LEU A O 1
ATOM 856 N N . PHE A 1 106 ? -6.223 5.420 3.957 1.00 97.00 106 PHE A N 1
ATOM 857 C CA . PHE A 1 106 ? -5.771 5.183 5.317 1.00 97.00 106 PHE A CA 1
ATOM 858 C C . PHE A 1 106 ? -4.562 4.257 5.352 1.00 97.00 106 PHE A C 1
ATOM 860 O O . PHE A 1 106 ? -4.292 3.481 4.429 1.00 97.00 106 PHE A O 1
ATOM 867 N N . VAL A 1 107 ? -3.826 4.341 6.450 1.00 96.69 107 VAL A N 1
ATOM 868 C CA . VAL A 1 107 ? -2.838 3.348 6.858 1.00 96.69 107 VAL A CA 1
ATOM 869 C C . VAL A 1 107 ? -3.072 3.008 8.325 1.00 96.69 107 VAL A C 1
ATOM 871 O O . VAL A 1 107 ? -3.436 3.886 9.107 1.00 96.69 107 VAL A O 1
ATOM 874 N N . THR A 1 108 ? -2.881 1.751 8.707 1.00 95.69 108 THR A N 1
ATOM 875 C CA . THR A 1 108 ? -2.934 1.350 10.118 1.00 95.69 108 THR A CA 1
ATOM 876 C C . THR A 1 108 ? -1.794 2.005 10.900 1.00 95.69 108 THR A C 1
ATOM 878 O O . THR A 1 108 ? -0.695 2.203 10.373 1.00 95.69 108 THR A O 1
ATOM 881 N N . ARG A 1 109 ? -2.036 2.386 12.157 1.00 94.75 109 ARG A N 1
ATOM 882 C CA . ARG A 1 109 ? -0.989 2.937 13.025 1.00 94.75 109 ARG A CA 1
ATOM 883 C C . ARG A 1 109 ? 0.057 1.865 13.326 1.00 94.75 109 ARG A C 1
ATOM 885 O O . ARG A 1 109 ? 1.249 2.104 13.115 1.00 94.75 109 ARG A O 1
ATOM 892 N N . GLU A 1 110 ? -0.388 0.699 13.760 1.00 93.69 110 GLU A N 1
ATOM 893 C CA . GLU A 1 110 ? 0.430 -0.490 13.952 1.00 93.69 110 GLU A CA 1
ATOM 894 C C . GLU A 1 110 ? 0.670 -1.193 12.607 1.00 93.69 110 GLU A C 1
ATOM 896 O O . GLU A 1 110 ? -0.102 -1.065 11.651 1.00 93.69 110 GLU A O 1
ATOM 901 N N . ASN A 1 111 ? 1.763 -1.945 12.511 1.00 94.31 111 ASN A N 1
ATOM 902 C CA . ASN A 1 111 ? 2.052 -2.759 11.335 1.00 94.31 111 ASN A CA 1
ATOM 903 C C . ASN A 1 111 ? 1.526 -4.180 11.538 1.00 94.31 111 ASN A C 1
ATOM 905 O O . ASN A 1 111 ? 2.012 -4.896 12.411 1.00 94.31 111 ASN A O 1
ATOM 909 N N . PHE A 1 112 ? 0.632 -4.618 10.655 1.00 94.50 112 PHE A N 1
ATOM 910 C CA . PHE A 1 112 ? 0.098 -5.987 10.641 1.00 94.50 112 PHE A CA 1
ATOM 911 C C . PHE A 1 112 ? 0.668 -6.835 9.502 1.00 94.50 112 PHE A C 1
ATOM 913 O O . PHE A 1 112 ? 0.252 -7.972 9.277 1.00 94.50 112 PHE A O 1
ATOM 920 N N . ALA A 1 113 ? 1.624 -6.279 8.760 1.00 92.44 113 ALA A N 1
ATOM 921 C CA . ALA A 1 113 ? 2.246 -6.947 7.638 1.00 92.44 113 ALA A CA 1
ATOM 922 C C . ALA A 1 113 ? 3.690 -6.489 7.406 1.00 92.44 113 ALA A C 1
ATOM 924 O O . ALA A 1 113 ? 4.048 -5.330 7.628 1.00 92.44 113 ALA A O 1
ATOM 925 N N . ILE A 1 114 ? 4.502 -7.412 6.891 1.00 91.69 114 ILE A N 1
ATOM 926 C CA . ILE A 1 114 ? 5.831 -7.164 6.336 1.00 91.69 114 ILE A CA 1
ATOM 927 C C . ILE A 1 114 ? 5.824 -7.635 4.886 1.00 91.69 114 ILE A C 1
ATOM 929 O O . ILE A 1 114 ? 5.774 -8.837 4.608 1.00 91.69 114 ILE A O 1
ATOM 933 N N . PHE A 1 115 ? 5.951 -6.696 3.956 1.00 88.75 115 PHE A N 1
ATOM 934 C CA . PHE A 1 115 ? 5.956 -6.981 2.523 1.00 88.75 115 PHE A CA 1
ATOM 935 C C . PHE A 1 115 ? 7.376 -7.036 1.970 1.00 88.75 115 PHE A C 1
ATOM 937 O O . PHE A 1 115 ? 8.293 -6.436 2.524 1.00 88.75 115 PHE A O 1
ATOM 944 N N . GLY A 1 116 ? 7.572 -7.756 0.869 1.00 90.06 116 GLY A N 1
ATOM 945 C CA . GLY A 1 116 ? 8.815 -7.724 0.101 1.00 90.06 116 GLY A CA 1
ATOM 946 C C . GLY A 1 116 ? 8.644 -6.892 -1.163 1.00 90.06 116 GLY A C 1
ATOM 947 O O . GLY A 1 116 ? 7.617 -6.998 -1.826 1.00 90.06 116 GLY A O 1
ATOM 948 N N . GLU A 1 117 ? 9.645 -6.092 -1.526 1.00 90.25 117 GLU A N 1
ATOM 949 C CA . GLU A 1 117 ? 9.704 -5.521 -2.874 1.00 90.25 117 GLU A CA 1
ATOM 950 C C . GLU A 1 117 ? 9.930 -6.661 -3.873 1.00 90.25 117 GLU A C 1
ATOM 952 O O . GLU A 1 117 ? 10.884 -7.426 -3.728 1.00 90.25 117 GLU A O 1
ATOM 957 N N . SER A 1 118 ? 9.043 -6.801 -4.858 1.00 89.75 118 SER A N 1
ATOM 958 C CA . SER A 1 118 ? 9.019 -7.964 -5.751 1.00 89.75 118 SER A CA 1
ATOM 959 C C . SER A 1 118 ? 10.196 -7.992 -6.722 1.00 89.75 118 SER A C 1
ATOM 961 O O . SER A 1 118 ? 10.813 -9.039 -6.915 1.00 89.75 118 SER A O 1
ATOM 963 N N . THR A 1 119 ? 10.535 -6.847 -7.315 1.00 91.81 119 THR A N 1
ATOM 964 C CA . THR A 1 119 ? 11.553 -6.751 -8.367 1.00 91.81 119 THR A CA 1
ATOM 965 C C . THR A 1 119 ? 12.426 -5.517 -8.213 1.00 91.81 119 THR A C 1
ATOM 967 O O . THR A 1 119 ? 11.941 -4.467 -7.804 1.00 91.81 119 THR A O 1
ATOM 970 N N . HIS A 1 120 ? 13.672 -5.608 -8.666 1.00 90.81 120 HIS A N 1
ATOM 971 C CA . HIS A 1 120 ? 14.563 -4.474 -8.870 1.00 90.81 120 HIS A CA 1
ATOM 972 C C . HIS A 1 120 ? 15.104 -4.506 -10.301 1.00 90.81 120 HIS A C 1
ATOM 974 O O . HIS A 1 120 ? 15.663 -5.515 -10.732 1.00 90.81 120 HIS A O 1
ATOM 980 N N . LYS A 1 121 ? 14.926 -3.404 -11.046 1.00 88.06 121 LYS A N 1
ATOM 981 C CA . LYS A 1 121 ? 15.316 -3.281 -12.468 1.00 88.06 121 LYS A CA 1
ATOM 982 C C . LYS A 1 121 ? 14.816 -4.445 -13.346 1.00 88.06 121 LYS A C 1
ATOM 984 O O . LYS A 1 121 ? 15.528 -4.908 -14.227 1.00 88.06 121 LYS A O 1
ATOM 989 N N . GLY A 1 122 ? 13.595 -4.921 -13.091 1.00 87.69 122 GLY A N 1
ATOM 990 C CA . GLY A 1 122 ? 12.974 -6.012 -13.852 1.00 87.69 122 GLY A CA 1
ATOM 991 C C . GLY A 1 122 ? 13.379 -7.426 -13.421 1.00 87.69 122 GLY A C 1
ATOM 992 O O . GLY A 1 122 ? 12.807 -8.384 -13.928 1.00 87.69 122 GLY A O 1
ATOM 993 N N . THR A 1 123 ? 14.293 -7.580 -12.459 1.00 92.44 123 THR A N 1
ATOM 994 C CA . THR A 1 123 ? 14.696 -8.889 -11.919 1.00 92.44 123 THR A CA 1
ATOM 995 C C . THR A 1 123 ? 14.052 -9.126 -10.558 1.00 92.44 123 THR A C 1
ATOM 997 O O . THR A 1 123 ? 14.016 -8.213 -9.733 1.00 92.44 123 THR A O 1
ATOM 1000 N N . ILE A 1 124 ? 13.564 -10.343 -10.300 1.00 95.00 124 ILE A N 1
ATOM 1001 C CA . ILE A 1 124 ? 12.974 -10.715 -9.007 1.00 95.00 124 ILE A CA 1
ATOM 1002 C C . ILE A 1 124 ? 13.997 -10.585 -7.867 1.00 95.00 124 ILE A C 1
ATOM 1004 O O . ILE A 1 124 ? 15.152 -11.001 -7.995 1.00 95.00 124 ILE A O 1
ATOM 1008 N N . ASN A 1 125 ? 13.568 -10.001 -6.750 1.00 95.75 125 ASN A N 1
ATOM 1009 C CA . ASN A 1 125 ? 14.394 -9.866 -5.554 1.00 95.75 125 ASN A CA 1
ATOM 1010 C C . ASN A 1 125 ? 14.475 -11.188 -4.782 1.00 95.75 125 ASN A C 1
ATOM 1012 O O . ASN A 1 125 ? 13.533 -11.987 -4.789 1.00 95.75 125 ASN A O 1
ATOM 1016 N N . ARG A 1 126 ? 15.583 -11.400 -4.064 1.00 95.19 126 ARG A N 1
ATOM 1017 C CA . ARG A 1 126 ? 15.863 -12.637 -3.321 1.00 95.19 126 ARG A CA 1
ATOM 1018 C C . ARG A 1 126 ? 14.752 -13.007 -2.342 1.00 95.19 126 ARG A C 1
ATOM 1020 O O . ARG A 1 126 ? 14.277 -14.137 -2.356 1.00 95.19 126 ARG A O 1
ATOM 1027 N N . ASN A 1 127 ? 14.303 -12.055 -1.528 1.00 93.81 127 ASN A N 1
ATOM 1028 C CA . ASN A 1 127 ? 13.258 -12.289 -0.529 1.00 93.81 127 ASN A CA 1
ATOM 1029 C C . ASN A 1 127 ? 11.911 -12.686 -1.153 1.00 93.81 127 ASN A C 1
ATOM 1031 O O . ASN A 1 127 ? 11.188 -13.506 -0.589 1.00 93.81 127 ASN A O 1
ATOM 1035 N N . CYS A 1 128 ? 11.566 -12.115 -2.310 1.00 92.12 128 CYS A N 1
ATOM 1036 C CA . CYS A 1 128 ? 10.343 -12.461 -3.028 1.00 92.12 128 CYS A CA 1
ATOM 1037 C C . CYS A 1 128 ? 10.448 -13.863 -3.645 1.00 92.12 128 CYS A C 1
ATOM 1039 O O . CYS A 1 128 ? 9.554 -14.686 -3.452 1.00 92.12 128 CYS A O 1
ATOM 1041 N N . TYR A 1 129 ? 11.572 -14.164 -4.300 1.00 93.75 129 TYR A N 1
ATOM 1042 C CA . TYR A 1 129 ? 11.851 -15.485 -4.863 1.00 93.75 129 TYR A CA 1
ATOM 1043 C C . TYR A 1 129 ? 11.784 -16.590 -3.801 1.00 93.75 129 TYR A C 1
ATOM 1045 O O . TYR A 1 129 ? 11.072 -17.579 -3.977 1.00 93.75 129 TYR A O 1
ATOM 1053 N N . GLU A 1 130 ? 12.469 -16.401 -2.670 1.00 92.56 130 GLU A N 1
ATOM 1054 C CA . GLU A 1 130 ? 12.458 -17.347 -1.550 1.00 92.56 130 GLU A CA 1
ATOM 1055 C C . GLU A 1 130 ? 11.049 -17.526 -0.969 1.00 92.56 130 GLU A C 1
ATOM 1057 O O . GLU A 1 130 ? 10.661 -18.646 -0.642 1.00 92.56 130 GLU A O 1
ATOM 1062 N N . SER A 1 131 ? 10.258 -16.450 -0.878 1.00 91.06 131 SER A N 1
ATOM 1063 C CA . SER A 1 131 ? 8.872 -16.524 -0.406 1.00 91.06 131 SER A CA 1
ATOM 1064 C C . SER A 1 131 ? 7.987 -17.339 -1.348 1.00 91.06 131 SER A C 1
ATOM 1066 O O . SER A 1 131 ? 7.219 -18.172 -0.877 1.00 91.06 131 SER A O 1
ATOM 1068 N N . ILE A 1 132 ? 8.094 -17.134 -2.665 1.00 91.25 132 ILE A N 1
ATOM 1069 C CA . ILE A 1 132 ? 7.291 -17.871 -3.653 1.00 91.25 132 ILE A CA 1
ATOM 1070 C C . ILE A 1 132 ? 7.703 -19.343 -3.694 1.00 91.25 132 ILE A C 1
ATOM 1072 O O . ILE A 1 132 ? 6.836 -20.208 -3.754 1.00 91.25 132 ILE A O 1
ATOM 1076 N N . LYS A 1 133 ? 9.000 -19.655 -3.577 1.00 91.00 133 LYS A N 1
ATOM 1077 C CA . LYS A 1 133 ? 9.501 -21.042 -3.550 1.00 91.00 133 LYS A CA 1
ATOM 1078 C C . LYS A 1 133 ? 9.014 -21.872 -2.362 1.00 91.00 133 LYS A C 1
ATOM 1080 O O . LYS A 1 133 ? 9.044 -23.094 -2.444 1.00 91.00 133 LYS A O 1
ATOM 1085 N N . ARG A 1 134 ? 8.566 -21.233 -1.277 1.00 91.81 134 ARG A N 1
ATOM 1086 C CA . ARG A 1 134 ? 7.894 -21.912 -0.153 1.00 91.81 134 ARG A CA 1
ATOM 1087 C C . ARG A 1 134 ? 6.436 -22.270 -0.457 1.00 91.81 134 ARG A C 1
ATOM 1089 O O . ARG A 1 134 ? 5.815 -22.994 0.312 1.00 91.81 134 ARG A O 1
ATOM 1096 N N . THR A 1 135 ? 5.884 -21.751 -1.549 1.00 87.69 135 THR A N 1
ATOM 1097 C CA . THR A 1 135 ? 4.537 -22.069 -2.031 1.00 87.69 135 THR A CA 1
ATOM 1098 C C . THR A 1 135 ? 4.597 -23.139 -3.125 1.00 87.69 135 THR A C 1
ATOM 1100 O O . THR A 1 135 ? 5.673 -23.559 -3.546 1.00 87.69 135 THR A O 1
ATOM 1103 N N . LYS A 1 136 ? 3.432 -23.560 -3.627 1.00 88.88 136 LYS A N 1
ATOM 1104 C CA . LYS A 1 136 ? 3.313 -24.459 -4.789 1.00 88.88 136 LYS A CA 1
ATOM 1105 C C . LYS A 1 136 ? 3.225 -23.707 -6.128 1.00 88.88 136 LYS A C 1
ATOM 1107 O O . LYS A 1 136 ? 2.850 -24.297 -7.133 1.00 88.88 136 LYS A O 1
ATOM 1112 N N . ILE A 1 137 ? 3.519 -22.404 -6.143 1.00 90.56 137 ILE A N 1
ATOM 1113 C CA . ILE A 1 137 ? 3.447 -21.573 -7.348 1.00 90.56 137 ILE A CA 1
ATOM 1114 C C . ILE A 1 137 ? 4.747 -21.716 -8.143 1.00 90.56 137 ILE A C 1
ATOM 1116 O O . ILE A 1 137 ? 5.839 -21.436 -7.641 1.00 90.56 137 ILE A O 1
ATOM 1120 N N . GLU A 1 138 ? 4.627 -22.111 -9.407 1.00 91.50 138 GLU A N 1
ATOM 1121 C CA . GLU A 1 138 ? 5.755 -22.141 -10.332 1.00 91.50 138 GLU A CA 1
ATOM 1122 C C . GLU A 1 138 ? 6.086 -20.742 -10.860 1.00 91.50 138 GLU A C 1
ATOM 1124 O O . GLU A 1 138 ? 5.211 -19.968 -11.249 1.00 91.50 138 GLU A O 1
ATOM 1129 N N . LEU A 1 139 ? 7.382 -20.419 -10.893 1.00 90.94 139 LEU A N 1
ATOM 1130 C CA . LEU A 1 139 ? 7.867 -19.157 -11.441 1.00 90.94 139 LEU A CA 1
ATOM 1131 C C . LEU A 1 139 ? 8.183 -19.291 -12.937 1.00 90.94 139 LEU A C 1
ATOM 1133 O O . LEU A 1 139 ? 8.836 -20.264 -13.337 1.00 90.94 139 LEU A O 1
ATOM 1137 N N . PRO A 1 140 ? 7.832 -18.277 -13.754 1.00 91.00 140 PRO A N 1
ATOM 1138 C CA . PRO A 1 140 ? 8.264 -18.204 -15.143 1.00 91.00 140 PRO A CA 1
ATOM 1139 C C . PRO A 1 140 ? 9.784 -18.304 -15.277 1.00 91.00 140 PRO A C 1
ATOM 1141 O O . PRO A 1 140 ? 10.522 -17.854 -14.397 1.00 91.00 140 PRO A O 1
ATOM 1144 N N . LYS A 1 141 ? 10.267 -18.824 -16.413 1.00 92.06 141 LYS A N 1
ATOM 1145 C CA . LYS A 1 141 ? 11.705 -19.053 -16.662 1.00 92.06 141 LYS A CA 1
ATOM 1146 C C . LYS A 1 141 ? 12.571 -17.815 -16.388 1.00 92.06 141 LYS A C 1
ATOM 1148 O O . LYS A 1 141 ? 13.636 -17.934 -15.790 1.00 92.06 141 LYS A O 1
ATOM 1153 N N . TRP A 1 142 ? 12.095 -16.623 -16.753 1.00 89.62 142 TRP A N 1
ATOM 1154 C CA . TRP A 1 142 ? 12.809 -15.355 -16.545 1.00 89.62 142 TRP A CA 1
ATOM 1155 C C . TRP A 1 142 ? 12.862 -14.875 -15.081 1.00 89.62 142 TRP A C 1
ATOM 1157 O O . TRP A 1 142 ? 13.629 -13.969 -14.773 1.00 89.62 142 TRP A O 1
ATOM 1167 N N . PHE A 1 143 ? 12.114 -15.494 -14.162 1.00 91.69 143 PHE A N 1
ATOM 116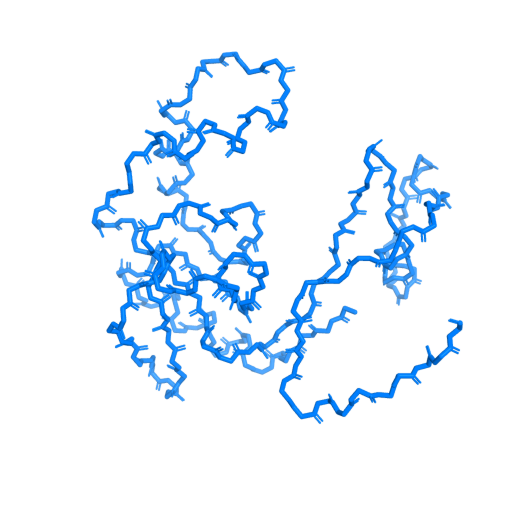8 C CA . PHE A 1 143 ? 12.163 -15.235 -12.714 1.00 91.69 143 PHE A CA 1
ATOM 1169 C C . PHE A 1 143 ? 12.775 -16.384 -11.905 1.00 91.69 143 PHE A C 1
ATOM 1171 O O . PHE A 1 143 ? 12.711 -16.384 -10.678 1.00 91.69 143 PHE A O 1
ATOM 1178 N N . GLN A 1 144 ? 13.419 -17.354 -12.556 1.00 89.88 144 GLN A N 1
ATOM 1179 C CA . GLN A 1 144 ? 14.083 -18.452 -11.846 1.00 89.88 144 GLN A CA 1
ATOM 1180 C C . GLN A 1 144 ? 15.434 -18.061 -11.227 1.00 89.88 144 GLN A C 1
ATOM 1182 O O . GLN A 1 144 ? 15.958 -18.801 -10.398 1.00 89.88 144 GLN A O 1
ATOM 1187 N N . LYS A 1 145 ? 16.000 -16.910 -11.609 1.00 93.06 145 LYS A N 1
ATOM 1188 C CA . LYS A 1 145 ? 17.271 -16.399 -11.079 1.00 93.06 145 LYS A CA 1
ATOM 1189 C C . LYS A 1 145 ? 17.030 -15.092 -10.317 1.00 93.06 145 LYS A C 1
ATOM 1191 O O . LYS A 1 145 ? 16.804 -14.068 -10.966 1.00 93.06 145 LYS A O 1
ATOM 1196 N N . PRO A 1 146 ? 17.047 -15.105 -8.973 1.00 95.12 146 PRO A N 1
ATOM 1197 C CA . PRO A 1 146 ? 16.927 -13.878 -8.201 1.00 95.12 146 PRO A CA 1
ATOM 1198 C C . PRO A 1 146 ? 18.197 -13.030 -8.295 1.00 95.12 146 PRO A C 1
ATOM 1200 O O . PRO A 1 146 ? 19.294 -13.547 -8.507 1.00 95.12 146 PRO A O 1
ATOM 1203 N N . ASN A 1 147 ? 18.044 -11.724 -8.092 1.00 95.62 147 ASN A N 1
ATOM 1204 C CA . ASN A 1 147 ? 19.170 -10.848 -7.774 1.00 95.62 147 ASN A CA 1
ATOM 1205 C C . ASN A 1 147 ? 19.555 -10.970 -6.279 1.00 95.62 147 ASN A C 1
ATOM 1207 O O . ASN A 1 147 ? 18.964 -11.743 -5.526 1.00 95.62 147 ASN A O 1
ATOM 1211 N N . ASP A 1 148 ? 20.545 -10.196 -5.836 1.00 95.69 148 ASP A N 1
ATOM 1212 C CA . ASP A 1 148 ? 21.052 -10.192 -4.457 1.00 95.69 148 ASP A CA 1
ATOM 1213 C C . ASP A 1 148 ? 20.228 -9.334 -3.476 1.00 95.69 148 ASP A C 1
ATOM 1215 O O . ASP A 1 148 ? 20.499 -9.325 -2.273 1.00 95.69 148 ASP A O 1
ATOM 1219 N N . LYS A 1 149 ? 19.213 -8.605 -3.958 1.00 96.06 149 LYS A N 1
ATOM 1220 C CA . LYS A 1 149 ? 18.461 -7.640 -3.156 1.00 96.06 149 LYS A CA 1
ATOM 1221 C C . LYS A 1 149 ? 17.500 -8.337 -2.207 1.00 96.06 149 LYS A C 1
ATOM 1223 O O . LYS A 1 149 ? 16.680 -9.163 -2.602 1.00 96.06 149 LYS A O 1
ATOM 1228 N N . TYR A 1 150 ? 17.554 -7.911 -0.951 1.00 94.12 150 TYR A N 1
ATOM 1229 C CA . TYR A 1 150 ? 16.629 -8.308 0.099 1.00 94.12 150 TYR A CA 1
ATOM 1230 C C . TYR A 1 150 ? 15.973 -7.048 0.664 1.00 94.12 150 TYR A C 1
ATOM 1232 O O . TYR A 1 150 ? 16.564 -6.338 1.474 1.00 94.12 150 TYR A O 1
ATOM 1240 N N . VAL A 1 151 ? 14.769 -6.726 0.186 1.00 91.88 151 VAL A N 1
ATOM 1241 C CA . VAL A 1 151 ? 14.096 -5.464 0.529 1.00 91.88 151 VAL A CA 1
ATOM 1242 C C . VAL A 1 151 ? 12.730 -5.751 1.123 1.00 91.88 151 VAL A C 1
ATOM 1244 O O . VAL A 1 151 ? 11.825 -6.205 0.421 1.00 91.88 151 VAL A O 1
ATOM 1247 N N . THR A 1 152 ? 12.578 -5.460 2.412 1.00 92.12 152 THR A N 1
ATOM 1248 C CA . THR A 1 152 ? 11.310 -5.570 3.135 1.00 92.12 152 THR A CA 1
ATOM 1249 C C . THR A 1 152 ? 10.739 -4.200 3.483 1.00 92.12 152 THR A C 1
ATOM 1251 O O . THR A 1 152 ? 11.464 -3.233 3.713 1.00 92.12 152 THR A O 1
ATOM 1254 N N . LEU A 1 153 ? 9.414 -4.124 3.520 1.00 90.56 153 LEU A N 1
ATOM 1255 C CA . LEU A 1 153 ? 8.632 -2.959 3.896 1.00 90.56 153 LEU A CA 1
ATOM 1256 C C . LEU A 1 153 ? 7.842 -3.307 5.148 1.00 90.56 153 LEU A C 1
ATOM 1258 O O . LEU A 1 153 ? 7.092 -4.281 5.143 1.00 90.56 153 LEU A O 1
ATOM 1262 N N . GLY A 1 154 ? 8.010 -2.499 6.190 1.00 87.94 154 GLY A N 1
ATOM 1263 C CA . GLY A 1 154 ? 7.363 -2.732 7.473 1.00 87.94 154 GLY A CA 1
ATOM 1264 C C . GLY A 1 154 ? 8.189 -3.539 8.453 1.00 87.94 154 GLY A C 1
ATOM 1265 O O . GLY A 1 154 ? 9.245 -4.080 8.126 1.00 87.94 154 GLY A O 1
ATOM 1266 N N . LYS A 1 155 ? 7.669 -3.585 9.675 1.00 88.62 155 LYS A N 1
ATOM 1267 C CA . LYS A 1 155 ? 8.164 -4.393 10.787 1.00 88.62 155 LYS A CA 1
ATOM 1268 C C . LYS A 1 155 ? 6.997 -4.639 11.736 1.00 88.62 155 LYS A C 1
ATOM 1270 O O . LYS A 1 155 ? 6.319 -3.668 12.060 1.00 88.62 155 LYS A O 1
ATOM 1275 N N . LEU A 1 156 ? 6.782 -5.875 12.176 1.00 86.25 156 LEU A N 1
ATOM 1276 C CA . LEU A 1 156 ? 5.783 -6.166 13.204 1.00 86.25 156 LEU A CA 1
ATOM 1277 C C . LEU A 1 156 ? 6.247 -5.638 14.565 1.00 86.25 156 LEU A C 1
ATOM 1279 O O . LEU A 1 156 ? 7.439 -5.674 14.894 1.00 86.25 156 LEU A O 1
ATOM 1283 N N . GLU A 1 157 ? 5.305 -5.133 15.352 1.00 74.44 157 GLU A N 1
ATOM 1284 C CA . GLU A 1 157 ? 5.579 -4.700 16.721 1.00 74.44 157 GLU A CA 1
ATOM 1285 C C . GLU A 1 157 ? 5.906 -5.926 17.596 1.00 74.44 157 GLU A C 1
ATOM 1287 O O . GLU A 1 157 ? 5.302 -6.984 17.445 1.00 74.44 157 GLU A O 1
ATOM 1292 N N . GLY A 1 158 ? 6.929 -5.822 18.454 1.00 64.19 158 GLY A N 1
ATOM 1293 C CA . GLY A 1 158 ? 7.373 -6.920 19.331 1.00 64.19 158 GLY A CA 1
ATOM 1294 C C . GLY A 1 158 ? 8.513 -7.810 18.808 1.00 64.19 158 GLY A C 1
ATOM 1295 O O . GLY A 1 158 ? 9.049 -8.604 19.576 1.00 64.19 158 GLY A O 1
ATOM 1296 N N . GLN A 1 159 ? 8.973 -7.659 17.558 1.00 50.31 159 GLN A N 1
ATOM 1297 C CA . GLN A 1 159 ? 10.203 -8.331 17.104 1.00 50.31 159 GLN A CA 1
ATOM 1298 C C . GLN A 1 159 ? 11.449 -7.536 17.539 1.00 50.31 159 GLN A C 1
ATOM 1300 O O . GLN A 1 159 ? 11.800 -6.502 16.951 1.00 50.31 159 GLN A O 1
ATOM 1305 N N . SER A 1 160 ? 12.131 -8.016 18.582 1.00 35.66 160 SER A N 1
ATOM 1306 C CA . SER A 1 160 ? 13.480 -7.588 18.973 1.00 35.66 160 SER A CA 1
ATOM 1307 C C . SER A 1 160 ? 14.409 -7.642 17.760 1.00 35.66 160 SER A C 1
ATOM 1309 O O . SER A 1 160 ? 14.416 -8.620 17.016 1.00 35.66 160 SER A O 1
ATOM 1311 N N . ILE A 1 161 ? 15.184 -6.582 17.528 1.00 39.41 161 ILE A N 1
ATOM 1312 C CA . ILE A 1 161 ? 16.193 -6.574 16.468 1.00 39.41 161 ILE A CA 1
ATOM 1313 C C . ILE A 1 161 ? 17.294 -7.545 16.901 1.00 39.41 161 ILE A C 1
ATOM 1315 O O . ILE A 1 161 ? 18.165 -7.180 17.683 1.00 39.41 161 ILE A O 1
ATOM 1319 N N . THR A 1 162 ? 17.279 -8.783 16.412 1.00 34.62 162 THR A N 1
ATOM 1320 C CA . THR A 1 162 ? 18.512 -9.569 16.373 1.00 34.62 162 THR A CA 1
ATOM 1321 C C . THR A 1 162 ? 19.332 -8.992 15.232 1.00 34.62 162 THR A C 1
ATOM 1323 O O . THR A 1 162 ? 19.173 -9.366 14.070 1.00 34.62 162 THR A O 1
ATOM 1326 N N . THR A 1 163 ? 20.149 -7.993 15.549 1.00 33.22 163 THR A N 1
ATOM 1327 C CA . THR A 1 163 ? 21.160 -7.482 14.632 1.00 33.22 163 THR A CA 1
ATOM 1328 C C . THR A 1 163 ? 22.120 -8.636 14.368 1.00 33.22 163 THR A C 1
ATOM 1330 O O . THR A 1 163 ? 23.001 -8.908 15.176 1.00 33.22 163 THR A O 1
ATOM 1333 N N . GLN A 1 164 ? 21.934 -9.361 13.265 1.00 31.39 164 GLN A N 1
ATOM 1334 C CA . GLN A 1 164 ? 23.033 -10.134 12.707 1.00 31.39 164 GLN A CA 1
ATOM 1335 C C . GLN A 1 164 ? 23.990 -9.120 12.094 1.00 31.39 164 GLN A C 1
ATOM 1337 O O . GLN A 1 164 ? 23.757 -8.593 11.007 1.00 31.39 164 GLN A O 1
ATOM 1342 N N . SER A 1 165 ? 25.027 -8.804 12.862 1.00 31.91 165 SER A N 1
ATOM 1343 C CA . SER A 1 165 ? 26.254 -8.205 12.370 1.00 31.91 165 SER A CA 1
ATOM 1344 C C . SER A 1 165 ? 26.779 -9.030 11.191 1.00 31.91 165 SER A C 1
ATOM 1346 O O . SER A 1 165 ? 26.978 -10.242 11.291 1.00 31.91 165 SER A O 1
ATOM 1348 N N . ARG A 1 166 ? 26.983 -8.356 10.064 1.00 33.03 166 ARG A N 1
ATOM 1349 C CA . ARG A 1 166 ? 27.969 -8.728 9.054 1.00 33.03 166 ARG A CA 1
ATOM 1350 C C . ARG A 1 166 ? 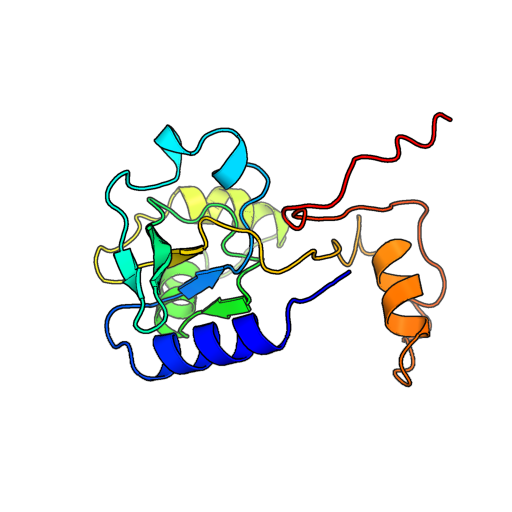28.878 -7.535 8.853 1.00 33.03 166 ARG A C 1
ATOM 1352 O O . ARG A 1 166 ? 28.325 -6.414 8.803 1.00 33.03 166 ARG A O 1
#

pLDDT: mean 90.3, std 12.79, range [31.39, 97.69]